Protein AF-A0A1G1WG35-F1 (afdb_monomer_lite)

Organism: NCBI:txid1802598

Foldseek 3Di:
DDPPPPVVVVVVVVVVVVVVVVVVLVVVQADPVGGDDVVVVVVVVVVVPDDDPDDDPDPVSVVVVVVVD

Structure (mmCIF, N/CA/C/O backbone):
data_AF-A0A1G1WG35-F1
#
_entry.id   AF-A0A1G1WG35-F1
#
loop_
_atom_site.group_PDB
_atom_site.id
_atom_site.type_symbol
_atom_site.label_atom_id
_atom_site.label_alt_id
_atom_site.label_comp_id
_atom_site.label_asym_id
_atom_site.label_entity_id
_atom_site.label_seq_id
_atom_site.pdbx_PDB_ins_code
_atom_site.Cartn_x
_atom_site.Cartn_y
_atom_site.Cartn_z
_atom_site.occupancy
_atom_site.B_iso_or_equiv
_atom_site.auth_seq_id
_atom_site.auth_comp_id
_atom_site.auth_asym_id
_atom_site.auth_atom_id
_atom_site.pdbx_PDB_model_num
ATOM 1 N N . MET A 1 1 ? 37.943 20.421 6.702 1.00 42.09 1 MET A N 1
ATOM 2 C CA . MET A 1 1 ? 37.371 20.340 5.339 1.00 42.09 1 MET A CA 1
ATOM 3 C C . MET A 1 1 ? 36.224 19.339 5.381 1.00 42.09 1 MET A C 1
ATOM 5 O O . MET A 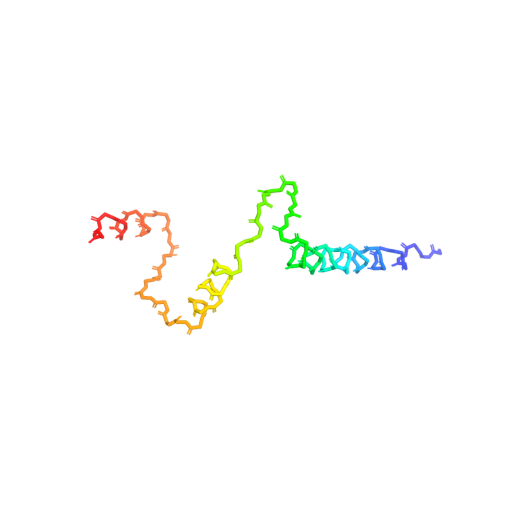1 1 ? 36.451 18.185 5.720 1.00 42.09 1 MET A O 1
ATOM 9 N N . SER A 1 2 ? 34.993 19.821 5.200 1.00 42.44 2 SER A N 1
ATOM 10 C CA . SER A 1 2 ? 33.746 19.106 5.513 1.00 42.44 2 SER A CA 1
ATOM 11 C C . SER A 1 2 ? 33.398 18.005 4.508 1.00 42.44 2 SER A C 1
ATOM 13 O O . SER A 1 2 ? 33.235 18.280 3.324 1.00 42.44 2 SER A O 1
ATOM 15 N N . GLN A 1 3 ? 33.192 16.777 4.997 1.00 52.88 3 GLN A N 1
ATOM 16 C CA . GLN A 1 3 ? 32.657 15.636 4.237 1.00 52.88 3 GLN A CA 1
ATOM 17 C C . GLN A 1 3 ? 31.115 15.526 4.317 1.00 52.88 3 GLN A C 1
ATOM 19 O O . GLN A 1 3 ? 30.570 14.456 4.578 1.00 52.88 3 GLN A O 1
ATOM 24 N N . THR A 1 4 ? 30.373 16.617 4.124 1.00 50.09 4 THR A N 1
ATOM 25 C CA . THR A 1 4 ? 28.897 16.618 4.255 1.00 50.09 4 THR A CA 1
ATOM 26 C C . THR A 1 4 ? 28.127 16.625 2.925 1.00 50.09 4 THR A C 1
ATOM 28 O O . THR A 1 4 ? 26.910 16.471 2.936 1.00 50.09 4 THR A O 1
ATOM 31 N N . GLY A 1 5 ? 28.798 16.724 1.770 1.00 51.00 5 GLY A N 1
ATOM 32 C CA . GLY A 1 5 ? 28.139 16.890 0.460 1.00 51.00 5 GLY A CA 1
ATOM 33 C C . GLY A 1 5 ? 2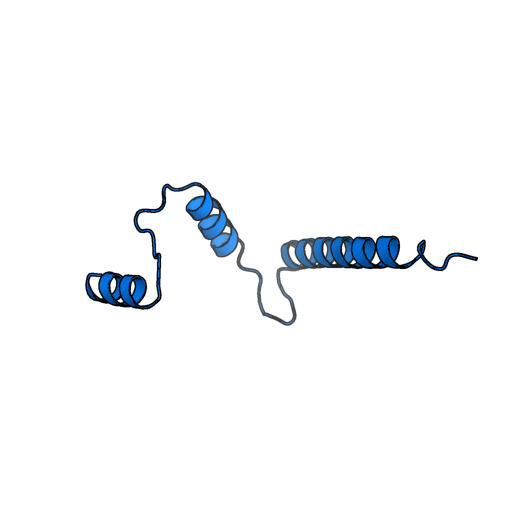7.663 15.615 -0.262 1.00 51.00 5 GLY A C 1
ATOM 34 O O . GLY A 1 5 ? 26.860 15.711 -1.187 1.00 51.00 5 GLY A O 1
ATOM 35 N N . THR A 1 6 ? 28.133 14.423 0.124 1.00 53.69 6 THR A N 1
ATOM 36 C CA . THR A 1 6 ? 27.938 13.193 -0.683 1.00 53.69 6 THR A CA 1
ATOM 37 C C . THR A 1 6 ? 26.744 12.334 -0.242 1.00 53.69 6 THR A C 1
ATOM 39 O O . THR A 1 6 ? 26.135 11.657 -1.071 1.00 53.69 6 THR A O 1
ATOM 42 N N . LYS A 1 7 ? 26.365 12.367 1.044 1.00 56.09 7 LYS A N 1
ATOM 43 C CA . LYS A 1 7 ? 25.297 11.502 1.592 1.00 56.09 7 LYS A CA 1
ATOM 44 C C . LYS A 1 7 ? 23.893 11.849 1.087 1.00 56.09 7 LYS A C 1
ATOM 46 O O . LYS A 1 7 ? 23.080 10.953 0.903 1.00 56.09 7 LYS A O 1
ATOM 51 N N . VAL A 1 8 ? 23.610 13.132 0.853 1.00 58.88 8 VAL A N 1
ATOM 52 C CA . VAL A 1 8 ? 22.282 13.581 0.393 1.00 58.88 8 VAL A CA 1
ATOM 53 C C . VAL A 1 8 ? 22.013 13.067 -1.025 1.00 58.88 8 VAL A C 1
ATOM 55 O O . VAL A 1 8 ? 21.014 12.402 -1.267 1.00 58.88 8 VAL A O 1
ATOM 58 N N . LYS A 1 9 ? 22.992 13.228 -1.925 1.00 66.69 9 LYS A N 1
ATOM 59 C CA . LYS A 1 9 ? 22.890 12.803 -3.330 1.00 66.69 9 LYS A CA 1
ATOM 60 C C . LYS A 1 9 ? 22.688 11.297 -3.502 1.00 66.69 9 LYS A C 1
ATOM 62 O O . LYS A 1 9 ? 22.008 10.870 -4.423 1.00 66.69 9 LYS A O 1
ATOM 67 N N . THR A 1 10 ? 23.286 10.487 -2.628 1.00 73.81 10 THR A N 1
ATOM 68 C CA . THR A 1 10 ? 23.146 9.024 -2.682 1.00 73.81 10 THR A CA 1
ATOM 69 C C . THR A 1 10 ? 21.782 8.560 -2.179 1.00 73.81 10 THR A C 1
ATOM 71 O O . THR A 1 10 ? 21.204 7.650 -2.768 1.00 73.81 10 THR A O 1
ATOM 74 N N . ALA A 1 11 ? 21.232 9.194 -1.140 1.00 77.06 11 ALA A N 1
ATOM 75 C CA . ALA A 1 11 ? 19.892 8.877 -0.649 1.00 77.06 11 ALA A CA 1
ATOM 76 C C . ALA A 1 11 ? 18.797 9.224 -1.673 1.00 77.06 11 ALA A C 1
ATOM 78 O O . ALA A 1 11 ? 17.845 8.457 -1.834 1.00 77.06 11 ALA A O 1
ATOM 79 N N . ASP A 1 12 ? 18.952 10.341 -2.384 1.00 83.44 12 ASP A N 1
ATOM 80 C CA . ASP A 1 12 ? 18.008 10.755 -3.424 1.00 83.44 12 ASP A CA 1
ATOM 81 C C . ASP A 1 12 ? 18.077 9.830 -4.647 1.00 83.44 12 ASP A C 1
ATOM 83 O O . ASP A 1 12 ? 17.038 9.357 -5.107 1.00 83.44 12 ASP A O 1
ATOM 87 N N . LEU A 1 13 ? 19.282 9.418 -5.066 1.00 84.19 13 LEU A N 1
ATOM 88 C CA . LEU A 1 13 ? 19.447 8.410 -6.122 1.00 84.19 13 LEU A CA 1
ATOM 89 C C . LEU A 1 13 ? 18.751 7.086 -5.782 1.00 84.19 13 LEU A C 1
ATOM 91 O O . LEU A 1 13 ? 18.122 6.468 -6.635 1.00 84.19 13 LEU A O 1
ATOM 95 N N . VAL A 1 14 ? 18.843 6.636 -4.527 1.00 85.50 14 VAL A N 1
ATOM 96 C CA . VAL A 1 14 ? 18.180 5.397 -4.092 1.00 85.50 14 VAL A CA 1
ATOM 97 C C . VAL A 1 14 ? 16.660 5.518 -4.205 1.00 85.50 14 VAL A C 1
ATOM 99 O O . VAL A 1 14 ? 16.001 4.548 -4.582 1.00 85.50 14 VAL A O 1
ATOM 102 N N . LYS A 1 15 ? 16.086 6.688 -3.899 1.00 85.88 15 LYS A N 1
ATOM 103 C CA . LYS A 1 15 ? 14.645 6.927 -4.070 1.00 85.88 15 LYS A CA 1
ATOM 104 C C . LYS A 1 15 ? 14.251 6.917 -5.543 1.00 85.88 15 LYS A C 1
ATOM 106 O O . LYS A 1 15 ? 13.275 6.257 -5.889 1.00 85.88 15 LYS A O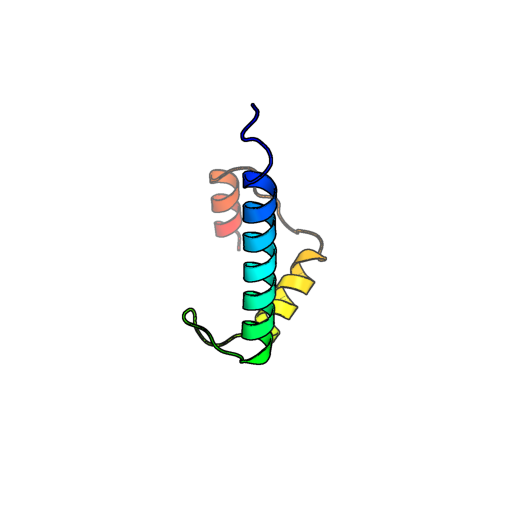 1
ATOM 111 N N . GLU A 1 16 ? 15.017 7.586 -6.397 1.00 84.81 16 GLU A N 1
ATOM 112 C CA . GLU A 1 16 ? 14.764 7.634 -7.842 1.00 84.81 16 GLU A CA 1
ATOM 113 C C . GLU A 1 16 ? 14.844 6.242 -8.482 1.00 84.81 16 GLU A C 1
ATOM 115 O O . GLU A 1 16 ? 13.942 5.849 -9.220 1.00 84.81 16 GLU A O 1
ATOM 120 N N . VAL A 1 17 ? 15.860 5.448 -8.128 1.00 86.00 17 VAL A N 1
ATOM 121 C CA . VAL A 1 17 ? 16.010 4.065 -8.611 1.00 86.00 17 VAL A CA 1
ATOM 122 C C . VAL A 1 17 ? 14.850 3.183 -8.147 1.00 86.00 17 VAL A C 1
ATOM 124 O O . VAL A 1 17 ? 14.362 2.360 -8.922 1.00 86.00 17 VAL A O 1
ATOM 127 N N . LYS A 1 18 ? 14.367 3.356 -6.909 1.00 84.31 18 LYS A N 1
ATOM 128 C CA . LYS A 1 18 ? 13.177 2.637 -6.425 1.00 84.31 18 LYS A CA 1
ATOM 129 C C . LYS A 1 18 ? 11.931 3.013 -7.219 1.00 84.31 18 LYS A C 1
ATOM 131 O O . LYS A 1 18 ? 11.184 2.125 -7.612 1.00 84.31 18 LYS A O 1
ATOM 136 N N . LEU A 1 19 ? 11.737 4.302 -7.486 1.00 85.12 19 LEU A N 1
ATOM 137 C CA . LEU A 1 19 ? 10.586 4.793 -8.238 1.00 85.12 19 LEU A CA 1
ATOM 138 C C . LEU A 1 19 ? 10.596 4.264 -9.679 1.00 85.12 19 LEU A C 1
ATOM 140 O O . LEU A 1 19 ? 9.578 3.782 -10.174 1.00 85.12 19 LEU A O 1
ATOM 144 N N . LEU A 1 20 ? 11.769 4.279 -10.318 1.00 83.81 20 LEU A N 1
ATOM 145 C CA . LEU A 1 20 ? 11.968 3.723 -11.652 1.00 83.81 20 LEU A CA 1
ATOM 146 C C . LEU A 1 20 ? 11.730 2.210 -11.676 1.00 83.81 20 LEU A C 1
ATOM 148 O O . LEU A 1 20 ? 11.065 1.717 -12.583 1.00 83.81 20 LEU A O 1
ATOM 152 N N . ARG A 1 21 ? 12.216 1.472 -10.668 1.00 80.50 21 ARG A N 1
ATOM 153 C CA . ARG A 1 21 ? 11.937 0.038 -10.530 1.00 80.50 21 ARG A CA 1
ATOM 154 C C . ARG A 1 21 ? 10.430 -0.207 -10.451 1.00 80.50 21 ARG A C 1
ATOM 156 O O . ARG A 1 21 ? 9.923 -1.000 -11.232 1.00 80.50 21 ARG A O 1
ATOM 163 N N . SER A 1 22 ? 9.708 0.503 -9.586 1.00 74.56 22 SER A N 1
ATOM 164 C CA . SER A 1 22 ? 8.248 0.366 -9.474 1.00 74.56 22 SER A CA 1
ATOM 165 C C . SER A 1 22 ? 7.520 0.682 -10.785 1.00 74.56 22 SER A C 1
ATOM 167 O O . SER A 1 22 ? 6.568 -0.011 -11.138 1.00 74.56 22 SER A O 1
ATOM 169 N N . PHE A 1 23 ? 7.989 1.678 -11.540 1.00 80.31 23 PHE A N 1
ATOM 170 C CA . PHE A 1 23 ? 7.450 1.992 -12.864 1.00 80.31 23 PHE A CA 1
ATOM 171 C C . PHE A 1 23 ? 7.681 0.856 -13.873 1.00 80.31 23 PHE A C 1
ATOM 173 O O . PHE A 1 23 ? 6.752 0.449 -14.570 1.00 80.31 23 PHE A O 1
ATOM 180 N N . VAL A 1 24 ? 8.898 0.306 -13.921 1.00 79.38 24 VAL A N 1
ATOM 181 C CA . VAL A 1 24 ? 9.242 -0.814 -14.810 1.00 79.38 24 VAL A CA 1
ATOM 182 C C . VAL A 1 24 ? 8.448 -2.067 -14.452 1.00 79.38 24 VAL A C 1
ATOM 184 O O . VAL A 1 24 ? 7.977 -2.736 -15.361 1.00 79.38 24 VAL A O 1
ATOM 187 N N . ILE A 1 25 ? 8.232 -2.356 -13.167 1.00 73.81 25 ILE A N 1
ATOM 188 C CA . ILE A 1 25 ? 7.390 -3.479 -12.721 1.00 73.81 25 ILE A CA 1
ATOM 189 C C . ILE A 1 25 ? 5.950 -3.299 -13.215 1.00 73.81 25 ILE A C 1
ATOM 191 O O . ILE A 1 25 ? 5.358 -4.236 -13.749 1.00 73.81 25 ILE A O 1
ATOM 195 N N . GLY A 1 26 ? 5.412 -2.079 -13.117 1.00 68.38 26 GLY A N 1
ATOM 196 C CA . GLY A 1 26 ? 4.087 -1.753 -13.646 1.00 68.38 26 GLY A CA 1
ATOM 197 C C . GLY A 1 26 ? 3.961 -1.945 -15.163 1.00 68.38 26 GLY A C 1
ATOM 198 O O . GLY A 1 26 ? 2.876 -2.266 -15.641 1.00 68.38 26 GLY A O 1
ATOM 199 N N . PHE A 1 27 ? 5.055 -1.787 -15.919 1.00 68.94 27 PHE A N 1
ATOM 200 C CA . PHE A 1 27 ? 5.078 -1.978 -17.374 1.00 68.94 27 PHE A CA 1
ATOM 201 C C . PHE A 1 27 ? 5.376 -3.426 -17.798 1.00 68.94 27 PHE A C 1
ATOM 203 O O . PHE A 1 27 ? 4.708 -3.965 -18.675 1.00 68.94 27 PHE A O 1
ATOM 210 N N . ALA A 1 28 ? 6.381 -4.058 -17.189 1.00 73.19 28 ALA A N 1
ATOM 211 C CA . ALA A 1 28 ? 6.803 -5.425 -17.489 1.00 73.19 28 ALA A CA 1
ATOM 212 C C . ALA A 1 28 ? 5.818 -6.471 -16.948 1.00 73.19 28 ALA A C 1
ATOM 214 O O . ALA A 1 28 ? 5.814 -7.608 -17.414 1.00 73.19 28 ALA A O 1
ATOM 215 N N . GLY A 1 29 ? 4.991 -6.096 -15.969 1.00 66.50 29 GLY A N 1
ATOM 216 C CA . GLY A 1 29 ? 3.970 -6.962 -15.395 1.00 66.50 29 GLY A CA 1
ATOM 217 C C . GLY A 1 29 ? 4.522 -8.064 -14.490 1.00 66.50 29 GLY A C 1
ATOM 218 O O . GLY A 1 29 ? 3.733 -8.867 -14.007 1.00 66.50 29 GLY A O 1
ATOM 219 N N . LYS A 1 30 ? 5.843 -8.124 -14.266 1.00 69.06 30 LYS A N 1
ATOM 220 C CA . LYS A 1 30 ? 6.511 -9.192 -13.518 1.00 69.06 30 LYS A CA 1
ATOM 221 C C . LYS A 1 30 ? 7.840 -8.744 -12.914 1.00 69.06 30 LYS A C 1
ATOM 223 O O . LYS A 1 30 ? 8.617 -8.056 -13.579 1.00 69.06 30 LYS A O 1
ATOM 228 N N . ASP A 1 31 ? 8.116 -9.186 -11.694 1.00 71.38 31 ASP A N 1
ATOM 229 C CA . ASP A 1 31 ? 9.403 -9.059 -11.012 1.00 71.38 31 ASP A CA 1
ATOM 230 C C . ASP A 1 31 ? 9.745 -10.308 -10.180 1.00 71.38 31 ASP A C 1
ATOM 232 O O . ASP A 1 31 ? 9.078 -11.339 -10.281 1.00 71.38 31 ASP A O 1
ATOM 236 N N . ASP A 1 32 ? 10.818 -10.230 -9.386 1.00 72.38 32 ASP A N 1
ATOM 237 C CA . ASP A 1 32 ? 11.251 -11.318 -8.499 1.00 72.38 32 ASP A CA 1
ATOM 238 C C . ASP A 1 32 ? 10.223 -11.630 -7.386 1.00 72.38 32 ASP A C 1
ATOM 240 O O . ASP A 1 32 ? 10.277 -12.708 -6.792 1.00 72.38 32 ASP A O 1
ATOM 244 N N . GLU A 1 33 ? 9.290 -10.713 -7.096 1.00 68.81 33 GLU A N 1
ATOM 245 C CA . GLU A 1 33 ? 8.198 -10.873 -6.125 1.00 68.81 33 GLU A CA 1
ATOM 246 C C . GLU A 1 33 ? 6.927 -11.473 -6.762 1.00 68.81 33 GLU A C 1
ATOM 248 O O . GLU A 1 33 ? 6.064 -11.985 -6.043 1.00 68.81 33 GLU A O 1
ATOM 253 N N . GLY A 1 34 ? 6.820 -11.484 -8.095 1.00 73.69 34 GLY A N 1
ATOM 254 C CA . GLY A 1 34 ? 5.756 -12.158 -8.840 1.00 73.69 34 GLY A CA 1
ATOM 255 C C . GLY A 1 34 ? 5.173 -11.315 -9.973 1.00 73.69 34 GLY A C 1
ATOM 256 O O . GLY A 1 34 ? 5.820 -10.420 -10.508 1.00 73.69 34 GLY A O 1
ATOM 257 N N . ASP A 1 35 ? 3.940 -11.625 -10.378 1.00 78.44 35 ASP A N 1
ATOM 258 C CA . ASP A 1 35 ? 3.247 -10.875 -11.428 1.00 78.44 35 ASP A CA 1
ATOM 259 C C . ASP A 1 35 ? 2.518 -9.658 -10.831 1.00 78.44 35 ASP A C 1
ATOM 261 O O . ASP A 1 35 ? 1.748 -9.765 -9.869 1.00 78.44 35 ASP A O 1
ATOM 265 N N . TYR A 1 36 ? 2.731 -8.483 -11.422 1.00 76.44 36 TYR A N 1
ATOM 266 C CA . TYR A 1 36 ? 2.053 -7.253 -11.028 1.00 76.44 36 TYR A CA 1
ATOM 267 C C . TYR A 1 36 ? 0.548 -7.368 -11.296 1.00 76.44 36 TYR A C 1
ATOM 269 O O . TYR A 1 36 ? 0.111 -7.574 -12.429 1.00 76.44 36 TYR A O 1
ATOM 277 N N . ASN A 1 37 ? -0.264 -7.182 -10.252 1.00 80.56 37 ASN A N 1
ATOM 278 C CA . ASN A 1 37 ? -1.719 -7.176 -10.358 1.00 80.56 37 ASN A CA 1
ATOM 279 C C . ASN A 1 37 ? -2.259 -5.731 -10.318 1.00 80.56 37 ASN A C 1
ATOM 281 O O . ASN A 1 37 ? -2.476 -5.188 -9.228 1.00 80.56 37 ASN A O 1
ATOM 285 N N . PRO A 1 38 ? -2.539 -5.100 -11.474 1.00 80.50 38 PRO A N 1
ATOM 286 C CA . PRO A 1 38 ? -3.036 -3.723 -11.519 1.00 80.50 38 PRO A CA 1
ATOM 287 C C . PRO A 1 38 ? -4.387 -3.562 -10.811 1.00 80.50 38 PRO A C 1
ATOM 289 O O . PRO A 1 38 ? -4.635 -2.539 -10.177 1.00 80.50 38 PRO A O 1
ATOM 292 N N . GLN A 1 39 ? -5.243 -4.588 -10.846 1.00 85.00 39 GLN A N 1
ATOM 293 C CA . GLN A 1 39 ? -6.551 -4.553 -10.187 1.00 85.00 39 GLN A CA 1
ATOM 294 C C . GLN A 1 39 ? -6.405 -4.511 -8.662 1.00 85.00 39 GLN A C 1
ATOM 296 O O . GLN A 1 39 ? -7.218 -3.898 -7.976 1.00 85.00 39 GLN A O 1
ATOM 301 N N . PHE A 1 40 ? -5.378 -5.168 -8.113 1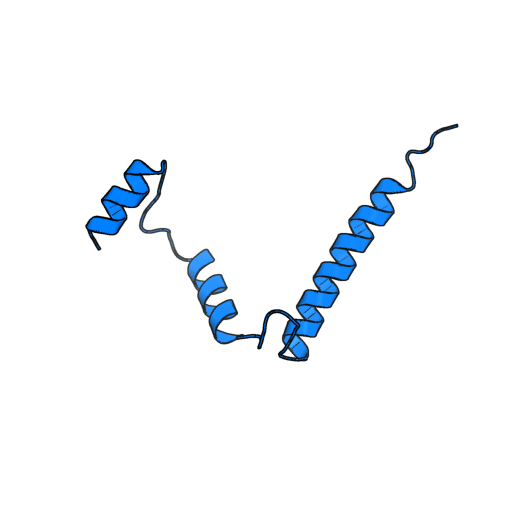.00 85.88 40 PHE A N 1
ATOM 302 C CA . PHE A 1 40 ? -5.063 -5.075 -6.689 1.00 85.88 40 PHE A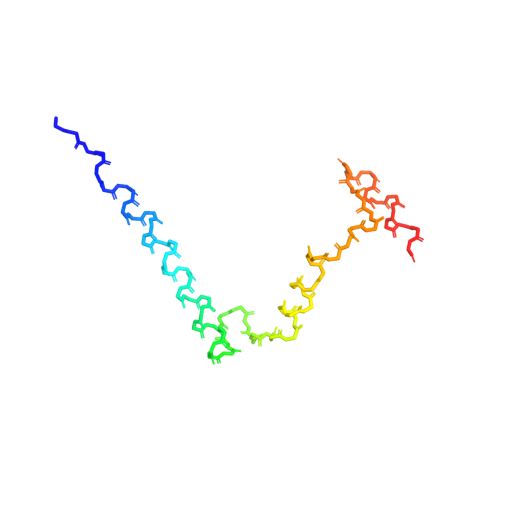 CA 1
ATOM 303 C C . PHE A 1 40 ? -4.631 -3.656 -6.314 1.00 85.88 40 PHE A C 1
ATOM 305 O O . PHE A 1 40 ? -5.187 -3.090 -5.374 1.00 85.88 40 PHE A O 1
ATOM 312 N N . ALA A 1 41 ? -3.709 -3.063 -7.079 1.00 84.44 41 ALA A N 1
ATOM 313 C CA . ALA A 1 41 ? -3.256 -1.694 -6.843 1.00 84.44 41 ALA A CA 1
ATOM 314 C C . ALA A 1 41 ? -4.421 -0.692 -6.907 1.00 84.44 41 ALA A C 1
ATOM 316 O O . ALA A 1 41 ? -4.567 0.141 -6.014 1.00 84.44 41 ALA A O 1
ATOM 317 N N . GLU A 1 42 ? -5.301 -0.818 -7.903 1.00 87.69 42 GLU A N 1
ATOM 318 C CA . GLU A 1 42 ? -6.491 0.026 -8.029 1.00 87.69 42 GLU A CA 1
ATOM 319 C C . GLU A 1 42 ? -7.430 -0.106 -6.817 1.00 87.69 42 GLU A C 1
ATOM 321 O O . GLU A 1 42 ? -7.889 0.904 -6.282 1.00 87.69 42 GLU A O 1
ATOM 326 N N . ARG A 1 43 ? -7.697 -1.334 -6.345 1.00 90.38 43 ARG A N 1
ATOM 327 C CA . ARG A 1 43 ? -8.537 -1.563 -5.154 1.00 90.38 43 ARG A CA 1
ATOM 328 C C . ARG A 1 43 ? -7.941 -0.928 -3.901 1.00 90.38 43 ARG A C 1
ATOM 330 O O . ARG A 1 43 ? -8.673 -0.299 -3.144 1.00 90.38 43 ARG A O 1
ATOM 337 N N . VAL A 1 44 ? -6.632 -1.064 -3.698 1.00 88.44 44 VAL A N 1
ATOM 338 C CA . VAL A 1 44 ? -5.940 -0.457 -2.552 1.00 88.44 44 VAL A CA 1
ATOM 339 C C . VAL A 1 44 ? -6.015 1.067 -2.624 1.00 88.44 44 VAL A C 1
ATOM 341 O O . VAL A 1 44 ? -6.352 1.708 -1.633 1.00 88.44 44 VAL A O 1
ATOM 344 N N . LEU A 1 45 ? -5.764 1.656 -3.797 1.00 89.19 45 LEU A N 1
ATOM 345 C CA . LEU A 1 45 ? -5.847 3.106 -3.983 1.00 89.19 45 LEU A CA 1
ATOM 346 C C . LEU A 1 45 ? -7.259 3.646 -3.732 1.00 89.19 45 LEU A C 1
ATOM 348 O O . LEU A 1 45 ? -7.392 4.705 -3.126 1.00 89.19 45 LEU A O 1
ATOM 352 N N . LYS A 1 46 ? -8.305 2.922 -4.147 1.00 90.50 46 LYS A N 1
ATOM 353 C CA . LYS A 1 46 ? -9.696 3.284 -3.826 1.00 90.50 46 LYS A CA 1
ATOM 354 C C . LYS A 1 46 ? -9.960 3.221 -2.321 1.00 90.50 46 LYS A C 1
ATOM 356 O O . LYS A 1 46 ? -10.449 4.199 -1.762 1.00 90.50 46 LYS A O 1
ATOM 361 N N . ALA A 1 47 ? -9.549 2.137 -1.663 1.00 87.81 47 ALA A N 1
ATOM 362 C CA . ALA A 1 47 ? -9.729 1.955 -0.223 1.00 87.81 47 ALA A CA 1
ATOM 363 C C . ALA A 1 47 ? -9.031 3.040 0.622 1.00 87.81 47 ALA A C 1
ATOM 365 O O . ALA A 1 47 ? -9.513 3.376 1.697 1.00 87.81 47 ALA A O 1
ATOM 366 N N . LEU A 1 48 ? -7.930 3.631 0.140 1.00 86.44 48 LEU A N 1
ATOM 367 C CA . LEU A 1 48 ? -7.245 4.733 0.834 1.00 86.44 48 LEU A CA 1
ATOM 368 C C . LEU A 1 48 ? -8.065 6.031 0.905 1.00 86.44 48 LEU A C 1
ATOM 370 O O . LEU A 1 48 ? -7.809 6.858 1.778 1.00 86.44 48 LEU A O 1
ATOM 374 N N . VAL A 1 49 ? -9.004 6.240 -0.021 1.00 91.50 49 VAL A N 1
ATOM 375 C CA . VAL A 1 49 ? -9.866 7.436 -0.060 1.00 91.50 49 VAL A CA 1
ATOM 376 C C . VAL A 1 49 ? -11.189 7.192 0.675 1.00 91.50 49 VAL A C 1
ATOM 378 O O . VAL A 1 49 ? -11.888 8.137 1.049 1.00 91.50 49 VAL A O 1
ATOM 381 N N . GLU A 1 50 ? -11.548 5.929 0.894 1.00 89.44 50 GLU A N 1
ATOM 382 C CA . GLU A 1 50 ? -12.738 5.554 1.648 1.00 89.44 50 GLU A CA 1
ATOM 383 C C . GLU A 1 50 ? -12.585 5.920 3.131 1.00 89.44 50 GLU A C 1
ATOM 385 O O . GLU A 1 50 ? -11.493 5.899 3.701 1.00 89.44 50 GLU A O 1
ATOM 390 N N . LYS A 1 51 ? -13.699 6.292 3.776 1.00 86.94 51 LYS A N 1
ATOM 391 C CA . LYS A 1 51 ? -13.676 6.586 5.212 1.00 86.94 51 LYS A CA 1
ATOM 392 C C . LYS A 1 51 ? -13.401 5.289 5.978 1.00 86.94 51 LYS A C 1
ATOM 394 O O . LYS A 1 51 ? -14.170 4.343 5.802 1.00 86.94 51 LYS A O 1
ATOM 399 N N . PRO A 1 52 ? -12.377 5.248 6.849 1.00 84.06 52 PRO A N 1
ATOM 400 C CA . PRO A 1 52 ? -12.135 4.079 7.676 1.00 84.06 52 PRO A CA 1
ATOM 401 C C . PRO A 1 52 ? -13.361 3.825 8.553 1.00 84.06 52 PRO A C 1
ATOM 403 O O . PRO A 1 52 ? -13.863 4.731 9.220 1.00 84.06 52 PRO A O 1
ATOM 406 N N . THR A 1 53 ? -13.869 2.597 8.511 1.00 84.88 53 THR A N 1
ATOM 407 C CA . THR A 1 53 ? -15.022 2.171 9.314 1.00 84.88 53 THR A CA 1
ATOM 408 C C . THR A 1 53 ? -14.631 1.865 10.753 1.00 84.88 53 THR A C 1
ATOM 410 O O . THR A 1 53 ? -15.464 1.966 11.643 1.00 84.88 53 THR A O 1
ATOM 413 N N . GLU A 1 54 ? -13.370 1.499 10.974 1.00 84.62 54 GLU A N 1
ATOM 414 C CA . GLU A 1 54 ? -12.833 1.085 12.264 1.00 84.62 54 GLU A CA 1
ATOM 415 C C . GLU A 1 54 ? -11.435 1.675 12.454 1.00 84.62 54 GLU A C 1
ATOM 417 O O . GLU A 1 54 ? -10.641 1.750 11.513 1.00 84.62 54 GLU A O 1
ATOM 422 N N . GLU A 1 55 ? -11.125 2.062 13.687 1.00 85.25 55 GLU A N 1
ATOM 423 C CA . GLU A 1 55 ? -9.794 2.495 14.101 1.00 85.25 55 GLU A CA 1
ATOM 424 C C . GLU A 1 55 ? -9.264 1.519 15.155 1.00 85.25 55 GLU A C 1
ATOM 426 O O . GLU A 1 55 ? -9.949 1.193 16.126 1.00 85.25 55 GLU A O 1
ATOM 431 N N . PHE A 1 56 ? -8.035 1.036 14.967 1.00 88.44 56 PHE A N 1
ATOM 432 C CA . PHE A 1 56 ? -7.385 0.127 15.908 1.00 88.44 56 PHE A CA 1
ATOM 433 C C . PHE A 1 56 ? -6.290 0.874 16.661 1.00 88.44 56 PHE A C 1
ATOM 435 O O . PHE A 1 56 ? -5.220 1.150 16.121 1.00 88.44 56 PHE A O 1
ATOM 442 N N . THR A 1 57 ? -6.557 1.193 17.922 1.00 88.94 57 THR A N 1
ATOM 443 C CA . THR A 1 57 ? -5.633 1.936 18.789 1.00 88.94 57 THR A CA 1
ATOM 444 C C . THR A 1 57 ? -4.552 1.057 19.413 1.00 88.94 57 THR A C 1
ATOM 446 O O . THR A 1 57 ? -3.505 1.557 19.819 1.00 88.94 57 THR A O 1
ATOM 449 N N . ASP A 1 58 ? -4.795 -0.252 19.527 1.00 91.94 58 ASP A N 1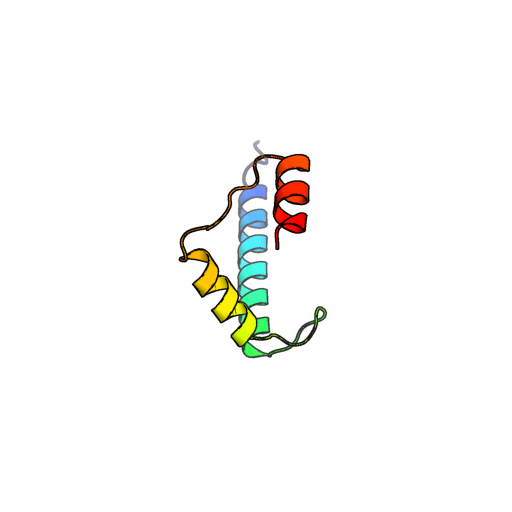
ATOM 450 C CA . ASP A 1 58 ? -3.904 -1.201 20.186 1.00 91.94 58 ASP A CA 1
ATOM 451 C C . ASP A 1 58 ? -4.168 -2.648 19.732 1.00 91.94 58 ASP A C 1
ATOM 453 O O . ASP A 1 58 ? -5.164 -2.975 19.085 1.00 91.94 58 ASP A O 1
ATOM 457 N N . SER A 1 59 ? -3.253 -3.556 20.075 1.00 89.25 59 SER A N 1
ATOM 458 C CA . SER A 1 59 ? -3.354 -4.961 19.670 1.00 89.25 59 SER A CA 1
ATOM 459 C C . SER A 1 59 ? -4.586 -5.672 20.242 1.00 89.25 59 SER A C 1
ATOM 461 O O . SER A 1 59 ? -5.071 -6.625 19.633 1.00 89.25 59 SER A O 1
ATOM 463 N N . LYS A 1 60 ? -5.106 -5.245 21.401 1.00 88.44 60 LYS A N 1
ATOM 464 C CA . LYS A 1 60 ? -6.306 -5.851 21.991 1.00 88.44 60 LYS A CA 1
ATOM 465 C C . LYS A 1 60 ? -7.558 -5.360 21.267 1.00 88.44 60 LYS A C 1
ATOM 467 O O . LYS A 1 60 ? -8.410 -6.192 20.957 1.00 88.44 60 LYS A O 1
ATOM 472 N N . SER A 1 61 ? -7.657 -4.064 20.959 1.00 87.19 61 SER A N 1
ATOM 473 C CA . SER A 1 61 ? -8.785 -3.496 20.207 1.00 87.19 61 SER A CA 1
ATOM 474 C C . SER A 1 61 ? -8.890 -4.094 18.804 1.00 87.19 61 SER A C 1
ATOM 476 O O . SER A 1 61 ? -9.988 -4.458 18.380 1.00 87.19 61 SER A O 1
ATOM 478 N N . PHE A 1 62 ? -7.754 -4.357 18.152 1.00 88.44 62 PHE A N 1
ATOM 479 C CA . PHE A 1 62 ? -7.700 -5.119 16.902 1.00 88.44 62 PHE A CA 1
ATOM 480 C C . PHE A 1 62 ? -8.333 -6.513 17.016 1.00 88.44 62 PHE A C 1
ATOM 482 O O . PHE A 1 62 ? -9.267 -6.832 16.280 1.00 88.44 62 PHE A O 1
ATOM 489 N N . LEU A 1 63 ? -7.875 -7.338 17.965 1.00 90.44 63 LEU A N 1
ATOM 490 C CA . LEU A 1 63 ? -8.362 -8.717 18.116 1.00 90.44 63 LEU A CA 1
ATOM 491 C C . LEU A 1 63 ? -9.842 -8.795 18.512 1.00 90.44 63 LEU A C 1
ATOM 493 O O . LEU A 1 63 ? -10.542 -9.725 18.107 1.00 90.44 63 LEU A O 1
ATOM 497 N N . VAL A 1 64 ? -10.324 -7.840 19.310 1.00 86.56 64 VAL A N 1
ATOM 498 C CA . VAL A 1 64 ? -11.737 -7.766 19.707 1.00 86.56 64 VAL A CA 1
ATOM 499 C C . VAL A 1 64 ? -12.625 -7.471 18.504 1.00 86.56 64 VAL A C 1
ATOM 501 O O . VAL A 1 64 ? -13.664 -8.110 18.355 1.00 86.56 64 VAL A O 1
ATOM 504 N N . ASN A 1 65 ? -12.223 -6.536 17.647 1.00 82.12 65 ASN A N 1
ATOM 505 C CA . ASN A 1 65 ? -12.993 -6.168 16.461 1.00 82.12 65 ASN A CA 1
ATOM 506 C C . ASN A 1 65 ? -12.929 -7.252 15.374 1.00 82.12 65 ASN A C 1
ATOM 508 O O . ASN A 1 65 ? -13.944 -7.537 14.747 1.00 82.12 65 ASN A O 1
ATOM 512 N N . LEU A 1 66 ? -11.798 -7.951 15.235 1.00 82.94 66 LEU A N 1
ATOM 513 C CA . LEU A 1 66 ? -11.664 -9.106 14.336 1.00 82.94 66 LEU A CA 1
ATOM 514 C C . LEU A 1 66 ? -12.615 -10.260 14.669 1.00 82.94 66 LEU A C 1
ATOM 516 O O . LEU A 1 66 ? -13.051 -10.962 13.769 1.00 82.94 66 LEU A O 1
ATOM 520 N N . ARG A 1 67 ? -12.931 -10.472 15.953 1.00 77.94 67 ARG A N 1
ATOM 521 C CA . ARG A 1 67 ? -13.870 -11.522 16.389 1.00 77.94 67 ARG A CA 1
ATOM 522 C C . ARG A 1 67 ? -15.346 -11.172 16.181 1.00 77.94 67 ARG A C 1
ATOM 524 O O . ARG A 1 67 ? -16.187 -12.032 16.422 1.00 77.94 67 ARG A O 1
ATOM 531 N N . LYS A 1 68 ? -15.663 -9.918 15.849 1.00 71.94 68 LYS A N 1
ATOM 532 C CA . LYS A 1 68 ? -17.039 -9.442 15.626 1.00 71.94 68 LYS A CA 1
ATOM 533 C C . LYS A 1 68 ? -17.443 -9.451 14.145 1.00 71.94 68 LYS A C 1
ATOM 535 O O . LYS A 1 68 ? -18.627 -9.276 13.870 1.00 71.94 68 LYS A O 1
ATOM 540 N N . LEU A 1 69 ? -16.470 -9.604 13.243 1.00 57.47 69 LEU A N 1
ATOM 541 C CA . LEU A 1 69 ? -16.655 -9.890 11.817 1.00 57.47 69 LEU A CA 1
ATOM 542 C C . LEU A 1 69 ? -16.981 -11.374 11.617 1.00 57.47 69 LEU A C 1
ATOM 544 O O . LEU A 1 69 ? -17.781 -11.661 10.702 1.00 57.47 69 LEU A O 1
#

Secondary structure (DSSP, 8-state):
----SHHHHHHHHHHHHHHHHHHHHHHHSEETTEE--HHHHHHHHHHTTSPPS----SHHHHHHHHTT-

pLDDT: mean 77.96, std 12.31, range [42.09, 91.94]

Radius of gyration: 19.79 Å; chains: 1; bounding box: 54×32×40 Å

Sequence (69 aa):
MSQTGTKVKTADLVKEVKLLRSFVIGFAGKDDEGDYNPQFAERVLKALVEKPTEEFTDSKSFLVNLRKL